Protein AF-A0A257A0W8-F1 (afdb_monomer)

Solvent-accessible surface area (backbone atoms only — not comparable to full-atom values): 3596 Å² total; per-residue (Å²): 120,68,58,48,56,40,34,33,74,74,67,66,33,46,33,46,37,57,19,51,50,50,42,53,50,51,48,57,73,73,42,64,39,93,7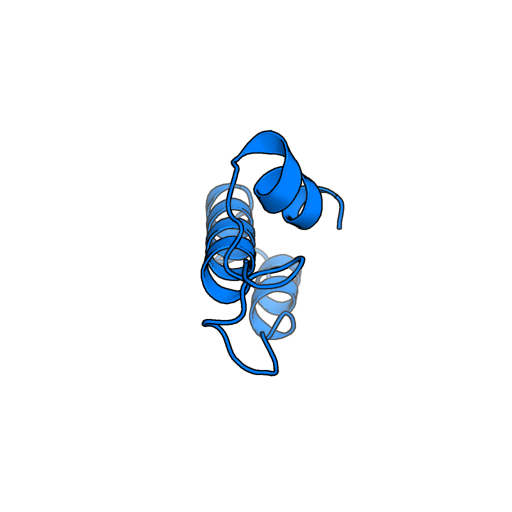9,36,68,65,57,33,48,55,62,71,69,65,68,91,83,80,68,50,81,41,48,64,94,60,83,136

Foldseek 3Di:
DVQLVCCVPVVVPQFQLVSLVVSLVVLVVVDVLVVDVVSVVVSVPSDDDDDRRDGHVDDD

Secondary structure (DSSP, 8-state):
-HHHHHHHHTS---BHHHHHHHHHHHHHHHS-TTT-HHHHHHHHH----S-TTPBTT---

Sequence (60 aa):
ESHFFQVYGEQGKEILGETWGQTVTDYVNTFPCNKDQIDRKTVEEWVLLGDPTLKIGGYE

Structure (mmCIF, N/CA/C/O backbone):
data_AF-A0A257A0W8-F1
#
_entry.id   AF-A0A257A0W8-F1
#
loop_
_atom_site.group_PDB
_atom_site.id
_atom_site.type_symbol
_atom_site.label_atom_id
_atom_site.label_alt_id
_atom_site.label_comp_id
_atom_site.label_asym_id
_atom_site.label_entity_id
_atom_site.label_seq_id
_atom_site.pdbx_PDB_ins_code
_atom_site.Cartn_x
_atom_site.Cartn_y
_atom_site.Cartn_z
_atom_site.occupancy
_atom_site.B_iso_or_equiv
_atom_site.auth_seq_id
_atom_site.auth_comp_id
_atom_site.auth_asym_id
_atom_site.auth_atom_id
_atom_site.pdbx_PDB_model_num
ATOM 1 N N . GLU A 1 1 ? 7.039 4.856 -0.633 1.00 54.88 1 GLU A N 1
ATOM 2 C CA . GLU A 1 1 ? 6.334 4.916 0.669 1.00 54.88 1 GLU A CA 1
ATOM 3 C C . GLU A 1 1 ? 5.139 5.870 0.707 1.00 54.88 1 GLU A C 1
ATOM 5 O O . GLU A 1 1 ? 4.150 5.507 1.326 1.00 54.88 1 GLU A O 1
ATOM 10 N N . SER A 1 2 ? 5.159 7.036 0.042 1.00 71.50 2 SER A N 1
ATOM 11 C CA . SER A 1 2 ? 4.046 8.010 0.089 1.00 71.50 2 SER A CA 1
ATOM 12 C C . SER A 1 2 ? 2.683 7.465 -0.361 1.00 71.50 2 SER A C 1
ATOM 14 O O . SER A 1 2 ? 1.662 7.912 0.151 1.00 71.50 2 SER A O 1
ATOM 16 N N . HIS A 1 3 ? 2.655 6.482 -1.268 1.00 92.56 3 HIS A N 1
ATOM 17 C CA . HIS A 1 3 ? 1.404 5.990 -1.854 1.00 92.56 3 HIS A CA 1
ATOM 18 C C . HIS A 1 3 ? 0.462 5.328 -0.838 1.00 92.56 3 HIS A C 1
ATOM 20 O O . HIS A 1 3 ? -0.737 5.558 -0.893 1.00 92.56 3 HIS A O 1
ATOM 26 N N . PHE A 1 4 ? 0.980 4.594 0.154 1.00 94.38 4 PHE A N 1
ATOM 27 C CA . PHE A 1 4 ? 0.131 3.987 1.193 1.00 94.38 4 PHE A CA 1
ATOM 28 C C . PHE A 1 4 ? -0.637 5.053 1.988 1.00 94.38 4 PHE A C 1
ATOM 30 O O . PHE A 1 4 ? -1.843 4.945 2.210 1.00 94.38 4 PHE A O 1
ATOM 37 N N . PHE A 1 5 ? 0.057 6.125 2.379 1.00 93.88 5 PHE A N 1
ATOM 38 C CA . PHE A 1 5 ? -0.556 7.246 3.090 1.00 93.88 5 PHE A CA 1
ATOM 39 C C . PHE A 1 5 ? -1.498 8.050 2.199 1.00 93.88 5 PHE A C 1
ATOM 41 O O . PHE A 1 5 ? -2.487 8.576 2.698 1.00 93.88 5 PHE A O 1
ATOM 48 N N . GLN A 1 6 ? -1.230 8.111 0.895 1.00 95.31 6 GLN A N 1
ATOM 49 C CA . GLN A 1 6 ? -2.143 8.708 -0.071 1.00 95.31 6 GLN A CA 1
ATOM 50 C C . GLN A 1 6 ? -3.442 7.896 -0.192 1.00 95.31 6 GLN A C 1
ATOM 52 O O . GLN A 1 6 ? -4.533 8.456 -0.142 1.00 95.31 6 GLN A O 1
A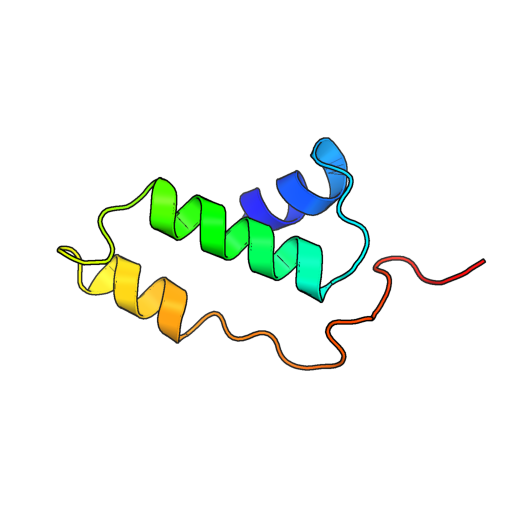TOM 57 N N . VAL A 1 7 ? -3.348 6.569 -0.289 1.00 96.38 7 VAL A N 1
ATOM 58 C CA . VAL A 1 7 ? -4.515 5.675 -0.317 1.00 96.38 7 VAL A CA 1
ATOM 59 C C . VAL A 1 7 ? -5.341 5.810 0.970 1.00 96.38 7 VAL A C 1
ATOM 61 O O . VAL A 1 7 ? -6.570 5.877 0.920 1.00 96.38 7 VAL A O 1
ATOM 64 N N . TYR A 1 8 ? -4.680 5.916 2.123 1.00 95.56 8 TYR A N 1
ATOM 65 C CA . TYR A 1 8 ? -5.354 6.153 3.400 1.00 95.56 8 TYR A CA 1
ATOM 66 C C . TYR A 1 8 ? -6.007 7.546 3.471 1.00 95.56 8 TYR A C 1
ATOM 68 O O . TYR A 1 8 ? -7.207 7.657 3.708 1.00 95.56 8 TYR A O 1
ATOM 76 N N . GLY A 1 9 ? -5.229 8.609 3.254 1.00 92.56 9 GLY A N 1
ATOM 77 C CA . GLY A 1 9 ? -5.633 9.988 3.538 1.00 92.56 9 GLY A CA 1
ATOM 78 C C . GLY A 1 9 ? -6.389 10.700 2.416 1.00 92.56 9 GLY A C 1
ATOM 79 O O . GLY A 1 9 ? -7.193 11.582 2.701 1.00 92.56 9 GLY A O 1
ATOM 80 N N . GLU A 1 10 ? -6.156 10.334 1.154 1.00 94.31 10 GLU A N 1
ATOM 81 C CA . GLU A 1 10 ? -6.799 10.967 -0.008 1.00 94.31 10 GLU A CA 1
ATOM 82 C C . GLU A 1 10 ? -7.846 10.060 -0.663 1.00 94.31 10 GLU A C 1
ATOM 84 O O . GLU A 1 10 ? -8.880 10.554 -1.108 1.00 94.31 10 GLU A O 1
ATOM 89 N N . GLN A 1 11 ? -7.620 8.740 -0.708 1.00 93.06 11 GLN A N 1
ATOM 90 C CA . GLN A 1 11 ? -8.584 7.790 -1.292 1.00 93.06 11 GLN A CA 1
ATOM 91 C C . GLN A 1 11 ? -9.588 7.224 -0.270 1.00 93.06 11 GLN A C 1
ATOM 93 O O . GLN A 1 11 ? -10.493 6.478 -0.649 1.00 93.06 11 GLN A O 1
ATOM 98 N N . GLY A 1 12 ? -9.447 7.575 1.014 1.00 92.75 12 GLY A N 1
ATOM 99 C CA . GLY A 1 12 ? -10.412 7.252 2.070 1.00 92.75 12 GLY A CA 1
ATOM 100 C C . GLY A 1 12 ? -10.476 5.770 2.447 1.00 92.75 12 GLY A C 1
ATOM 101 O O . GLY A 1 12 ? -11.509 5.299 2.922 1.00 92.75 12 GLY A O 1
ATOM 102 N N . LYS A 1 13 ? -9.406 5.003 2.207 1.00 95.62 13 LYS A N 1
ATOM 103 C CA . LYS A 1 13 ? -9.332 3.593 2.616 1.00 95.62 13 LYS A CA 1
ATOM 104 C C . LYS A 1 13 ? -8.889 3.505 4.068 1.00 95.62 13 LYS A C 1
ATOM 106 O O . LYS A 1 13 ? -7.704 3.641 4.353 1.00 95.62 13 LYS A O 1
ATOM 111 N N . GLU A 1 14 ? -9.835 3.261 4.967 1.00 95.44 14 GLU A N 1
ATOM 112 C CA . GLU A 1 14 ? -9.590 3.216 6.417 1.00 95.44 14 GLU A CA 1
ATOM 113 C C . GLU A 1 14 ? -9.284 1.806 6.947 1.00 95.44 14 GLU A C 1
ATOM 115 O O . GLU A 1 14 ? -8.773 1.665 8.056 1.00 95.44 14 GLU A O 1
ATOM 120 N N . ILE A 1 15 ? -9.591 0.756 6.181 1.00 97.44 15 ILE A N 1
ATOM 121 C CA . ILE A 1 15 ? -9.315 -0.634 6.565 1.00 97.44 15 ILE A CA 1
ATOM 122 C C . ILE A 1 15 ? -7.919 -1.030 6.090 1.00 97.44 15 ILE A C 1
ATOM 124 O O . ILE A 1 15 ? -7.631 -0.959 4.898 1.00 97.44 15 ILE A O 1
ATOM 128 N N . LEU A 1 16 ? -7.074 -1.510 7.006 1.00 96.81 16 LEU A N 1
ATOM 129 C CA . LEU A 1 16 ? -5.660 -1.811 6.765 1.00 96.81 16 LEU A CA 1
ATOM 130 C C . LEU A 1 16 ? -5.433 -2.711 5.545 1.00 96.81 16 LEU A C 1
ATOM 132 O O . LEU A 1 16 ? -4.578 -2.417 4.707 1.00 96.81 16 LEU A O 1
ATOM 136 N N . GLY A 1 17 ? -6.208 -3.790 5.431 1.00 97.31 17 GLY A N 1
ATOM 137 C CA . GLY A 1 17 ? -6.138 -4.711 4.302 1.00 97.31 17 GLY A CA 1
ATOM 138 C C . GLY A 1 17 ? -6.547 -4.067 2.980 1.00 97.31 17 GLY A C 1
ATOM 139 O O . GLY A 1 17 ? -5.917 -4.330 1.958 1.00 97.31 17 GLY A O 1
ATOM 140 N N . GLU A 1 18 ? -7.547 -3.184 2.993 1.00 97.56 18 GLU A N 1
ATOM 141 C CA . GLU A 1 18 ? -7.969 -2.452 1.796 1.00 97.56 18 GLU A CA 1
ATOM 142 C C . GLU A 1 18 ? 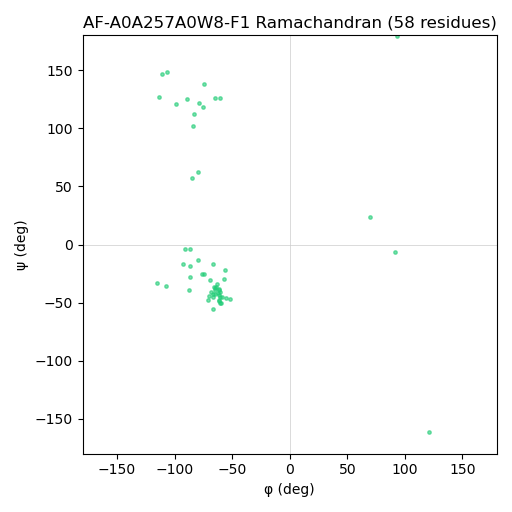-6.930 -1.411 1.374 1.00 97.56 18 GLU A C 1
ATOM 144 O O . GLU A 1 18 ? -6.595 -1.332 0.193 1.00 97.56 18 GLU A O 1
ATOM 149 N N . THR A 1 19 ? -6.383 -0.647 2.326 1.00 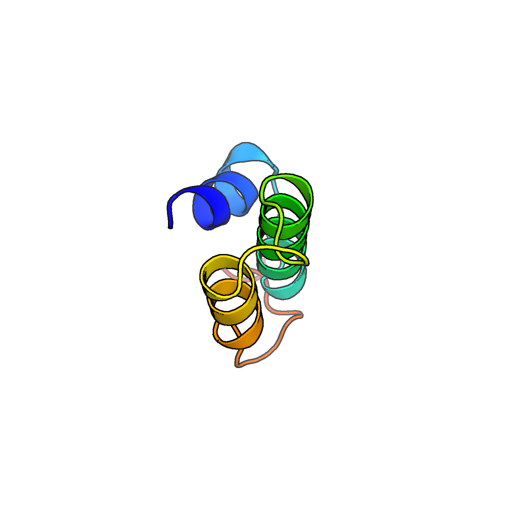97.44 19 THR A N 1
ATOM 150 C CA . THR A 1 19 ? -5.326 0.339 2.068 1.00 97.44 19 THR A CA 1
ATOM 151 C C . THR A 1 19 ? -4.098 -0.345 1.474 1.00 97.44 19 THR A C 1
ATOM 153 O O . THR A 1 19 ? -3.611 0.059 0.417 1.00 97.44 19 THR A O 1
ATOM 156 N N . TRP A 1 20 ? -3.618 -1.422 2.105 1.00 97.06 20 TRP A N 1
ATOM 157 C CA . TRP A 1 20 ? -2.481 -2.197 1.606 1.00 97.06 20 TRP A CA 1
ATOM 158 C C . TRP A 1 20 ? -2.770 -2.800 0.224 1.00 97.06 20 TRP A C 1
ATOM 160 O O . TRP A 1 20 ? -1.979 -2.617 -0.702 1.00 97.06 20 TRP A O 1
ATOM 170 N N . GLY A 1 21 ? -3.928 -3.447 0.052 1.00 96.88 21 GLY A N 1
ATOM 171 C CA . GLY A 1 21 ? -4.305 -4.104 -1.200 1.00 96.88 21 GLY A CA 1
ATOM 172 C C . GLY A 1 21 ? -4.418 -3.133 -2.376 1.00 96.88 21 GLY A C 1
ATOM 173 O O . GLY A 1 21 ? -3.916 -3.423 -3.465 1.00 96.88 21 GLY A O 1
ATOM 174 N N . GLN A 1 22 ? -5.008 -1.955 -2.155 1.00 97.69 22 GLN A N 1
ATOM 175 C CA . GLN A 1 22 ? -5.064 -0.898 -3.166 1.00 97.69 22 GLN A CA 1
ATOM 176 C C . GLN A 1 22 ? -3.659 -0.384 -3.500 1.00 97.69 22 GLN A C 1
ATOM 178 O O . GLN A 1 22 ? -3.318 -0.251 -4.672 1.00 97.69 22 GLN A O 1
ATOM 183 N N . THR A 1 23 ? -2.811 -0.184 -2.490 1.00 96.75 23 THR A N 1
ATOM 184 C CA . THR A 1 23 ? -1.440 0.303 -2.694 1.00 96.75 23 THR A CA 1
ATOM 185 C C . THR A 1 23 ? -0.604 -0.664 -3.543 1.00 96.75 23 THR A C 1
ATOM 187 O O . THR A 1 23 ? 0.099 -0.230 -4.457 1.00 96.75 23 THR A O 1
ATOM 190 N N . VAL A 1 24 ? -0.703 -1.975 -3.288 1.00 96.31 24 VAL A N 1
ATOM 191 C CA . VAL A 1 24 ? -0.032 -3.014 -4.094 1.00 96.31 24 VAL A CA 1
ATOM 192 C C . VAL A 1 24 ? -0.615 -3.082 -5.507 1.00 96.31 24 VAL A C 1
ATOM 194 O O . VAL A 1 24 ? 0.136 -3.158 -6.479 1.00 96.31 24 VAL A O 1
ATOM 197 N N . THR A 1 25 ? -1.942 -3.012 -5.635 1.00 96.50 25 THR A N 1
ATOM 198 C CA . THR A 1 25 ? -2.630 -3.015 -6.937 1.00 96.50 25 THR A CA 1
ATOM 199 C C . THR A 1 25 ? -2.168 -1.849 -7.808 1.00 96.50 25 THR A C 1
ATOM 201 O O . THR A 1 25 ? -1.834 -2.037 -8.978 1.00 96.50 25 THR A O 1
ATOM 204 N N . ASP A 1 26 ? -2.083 -0.653 -7.231 1.00 96.19 26 ASP A N 1
ATOM 205 C CA . ASP A 1 26 ? -1.628 0.544 -7.935 1.00 96.19 26 ASP A CA 1
ATOM 206 C C . ASP A 1 26 ? -0.162 0.428 -8.361 1.00 96.19 26 ASP A C 1
ATOM 208 O O . ASP A 1 26 ? 0.183 0.809 -9.483 1.00 96.19 26 ASP A O 1
ATOM 212 N N . TYR A 1 27 ? 0.695 -0.157 -7.516 1.00 95.75 27 TYR A N 1
ATOM 213 C CA . TYR A 1 27 ? 2.092 -0.420 -7.866 1.00 95.75 27 TYR A CA 1
ATOM 214 C C . TYR A 1 27 ? 2.196 -1.354 -9.081 1.00 95.75 27 TYR A C 1
ATOM 216 O O . TYR A 1 27 ? 2.860 -1.017 -10.061 1.00 95.75 27 TYR A O 1
ATOM 224 N N . VAL A 1 28 ? 1.486 -2.488 -9.057 1.00 95.56 28 VAL A N 1
ATOM 225 C CA . VAL A 1 28 ? 1.489 -3.479 -10.151 1.00 95.56 28 VAL A CA 1
ATOM 226 C C . VAL A 1 28 ? 0.928 -2.906 -11.455 1.00 95.56 28 VAL A C 1
ATOM 228 O O . VAL A 1 28 ? 1.393 -3.266 -12.535 1.00 95.56 28 VAL A O 1
ATOM 231 N N . ASN A 1 29 ? -0.050 -2.002 -11.377 1.00 96.00 29 ASN A N 1
ATOM 232 C CA . ASN A 1 29 ? -0.609 -1.337 -12.557 1.00 96.00 29 ASN A CA 1
ATOM 233 C C . ASN A 1 29 ? 0.300 -0.231 -13.115 1.00 96.00 29 ASN A C 1
ATOM 235 O O . ASN A 1 29 ? 0.213 0.090 -14.300 1.00 96.00 29 ASN A O 1
ATOM 239 N N . THR A 1 30 ? 1.160 0.354 -12.279 1.00 95.44 30 THR A N 1
ATOM 240 C CA . THR A 1 30 ? 2.064 1.447 -12.667 1.00 95.44 30 THR A CA 1
ATOM 241 C C . THR A 1 30 ? 3.386 0.926 -13.227 1.00 95.44 30 THR A C 1
ATOM 243 O O . THR A 1 30 ? 3.907 1.481 -14.197 1.00 95.44 30 THR A O 1
ATOM 246 N N . PHE A 1 31 ? 3.929 -0.144 -12.642 1.00 94.62 31 PHE A N 1
ATOM 247 C CA . PHE A 1 31 ? 5.257 -0.662 -12.963 1.00 94.62 31 PHE A CA 1
ATOM 248 C C . PHE A 1 31 ? 5.199 -2.018 -13.678 1.00 94.62 31 PHE A C 1
ATOM 250 O O . PHE A 1 31 ? 4.323 -2.841 -13.414 1.00 94.62 31 PHE A O 1
ATOM 257 N N . PRO A 1 32 ? 6.142 -2.313 -14.590 1.00 92.56 32 PRO A N 1
ATOM 258 C CA . PRO A 1 32 ? 6.142 -3.557 -15.347 1.00 92.5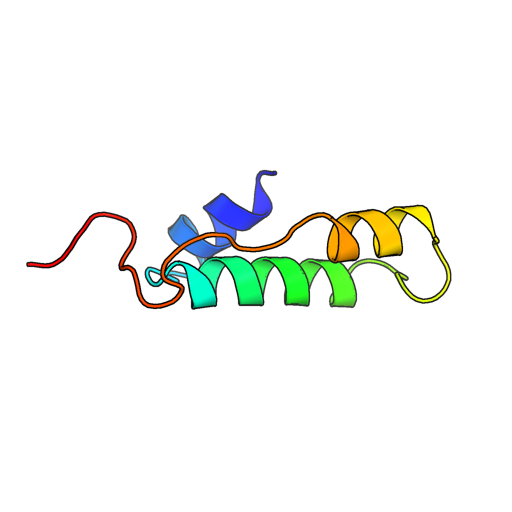6 32 PRO A CA 1
ATOM 259 C C . PRO A 1 32 ? 6.707 -4.733 -14.524 1.00 92.56 32 PRO A C 1
ATOM 261 O O . PRO A 1 32 ? 7.678 -5.363 -14.941 1.00 92.56 32 PRO A O 1
ATOM 264 N N . CYS A 1 33 ? 6.070 -5.109 -13.407 1.00 92.75 33 CYS A N 1
ATOM 265 C CA . CYS A 1 33 ? 6.531 -6.164 -12.479 1.00 92.75 33 CYS A CA 1
A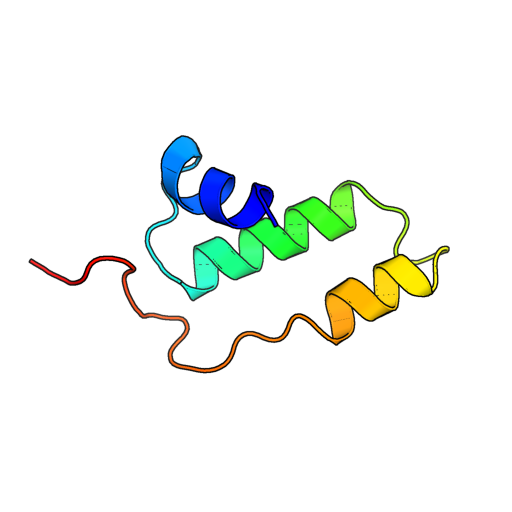TOM 266 C C . CYS A 1 33 ? 6.752 -7.546 -13.144 1.00 92.75 33 CYS A C 1
ATOM 268 O O . CYS A 1 33 ? 7.501 -8.399 -12.664 1.00 92.75 33 CYS A O 1
ATOM 270 N N . ASN A 1 34 ? 6.124 -7.800 -14.296 1.00 92.56 34 ASN A N 1
ATOM 271 C CA . ASN A 1 34 ? 6.342 -9.029 -15.071 1.00 92.56 34 ASN A CA 1
ATOM 272 C C . ASN A 1 34 ? 7.629 -9.015 -15.915 1.00 92.56 34 ASN A C 1
ATOM 274 O O . ASN A 1 34 ? 8.067 -10.067 -16.381 1.00 92.56 34 ASN A O 1
ATOM 278 N N . LYS A 1 35 ? 8.256 -7.852 -16.091 1.00 94.31 35 LYS A N 1
ATOM 279 C CA . LYS A 1 35 ? 9.492 -7.666 -16.865 1.00 94.31 35 LYS A CA 1
ATOM 280 C C . LYS A 1 35 ? 10.658 -7.221 -15.987 1.00 94.31 35 LYS A C 1
ATOM 282 O O . LYS A 1 35 ? 11.784 -7.625 -16.257 1.00 94.31 35 LYS A O 1
ATOM 287 N N . ASP A 1 36 ? 10.379 -6.445 -14.945 1.00 95.00 36 ASP A N 1
ATOM 288 C CA . ASP A 1 36 ? 11.370 -5.990 -13.978 1.00 95.00 36 ASP A CA 1
ATOM 289 C C . ASP A 1 36 ? 11.339 -6.864 -12.713 1.00 95.00 36 ASP A C 1
ATOM 291 O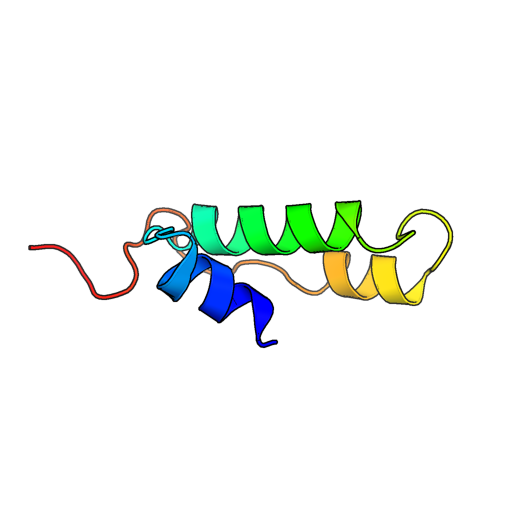 O . ASP A 1 36 ? 10.310 -7.007 -12.049 1.00 95.00 36 ASP A O 1
ATOM 295 N N . GLN A 1 37 ? 12.475 -7.493 -12.404 1.00 94.50 37 GLN A N 1
ATOM 296 C CA . GLN A 1 37 ? 12.614 -8.371 -11.239 1.00 94.50 37 GLN A CA 1
ATOM 297 C C . GLN A 1 37 ? 12.693 -7.590 -9.923 1.00 94.50 37 GLN A C 1
ATOM 299 O O . GLN A 1 37 ? 12.327 -8.135 -8.885 1.00 94.50 37 GLN A O 1
ATOM 304 N N . ILE A 1 38 ? 13.147 -6.335 -9.955 1.00 95.69 38 ILE A N 1
ATOM 305 C CA . ILE A 1 38 ? 13.216 -5.474 -8.772 1.00 95.69 38 ILE A CA 1
ATOM 306 C C . ILE A 1 38 ? 11.796 -5.089 -8.363 1.00 95.69 38 ILE A C 1
ATOM 308 O O . ILE A 1 38 ? 11.423 -5.291 -7.212 1.00 95.69 38 ILE A O 1
ATOM 312 N N . ASP A 1 39 ? 10.975 -4.645 -9.317 1.00 95.06 39 ASP A N 1
ATOM 313 C CA . ASP A 1 39 ? 9.569 -4.317 -9.055 1.00 95.06 39 ASP A CA 1
ATOM 314 C C . ASP A 1 39 ? 8.772 -5.528 -8.569 1.00 95.06 39 ASP A C 1
ATOM 316 O O . ASP A 1 39 ? 7.934 -5.408 -7.676 1.00 95.06 39 ASP A O 1
ATOM 320 N N . ARG A 1 40 ? 9.047 -6.713 -9.129 1.00 95.62 40 ARG A N 1
ATOM 321 C CA . ARG A 1 40 ? 8.447 -7.960 -8.643 1.00 95.62 40 ARG A CA 1
ATOM 322 C C . ARG A 1 40 ? 8.822 -8.238 -7.197 1.00 95.62 40 ARG A C 1
ATOM 324 O O . ARG A 1 40 ? 7.941 -8.516 -6.390 1.00 95.62 40 ARG A O 1
ATOM 331 N N . LYS A 1 41 ? 10.112 -8.129 -6.876 1.00 95.69 41 LYS A N 1
ATOM 332 C CA . LYS A 1 41 ? 10.620 -8.378 -5.530 1.00 95.69 41 LYS A CA 1
ATOM 333 C C . LYS A 1 41 ? 10.015 -7.406 -4.515 1.00 95.69 41 LYS A C 1
ATOM 335 O O . LYS A 1 41 ? 9.641 -7.835 -3.431 1.00 95.69 41 LYS A O 1
ATOM 340 N N . THR A 1 42 ? 9.839 -6.137 -4.885 1.00 94.19 42 THR A N 1
ATOM 341 C CA . THR A 1 42 ? 9.135 -5.151 -4.050 1.00 94.19 42 THR A CA 1
ATOM 342 C C . THR A 1 42 ? 7.730 -5.632 -3.676 1.00 94.19 42 THR A C 1
ATOM 344 O O . THR A 1 42 ? 7.358 -5.564 -2.510 1.00 94.19 42 THR A O 1
ATOM 347 N N . VAL A 1 43 ? 6.958 -6.157 -4.635 1.00 94.31 43 VAL A N 1
ATOM 348 C CA . VAL A 1 43 ? 5.604 -6.681 -4.375 1.00 94.31 43 VAL A CA 1
ATOM 349 C C . VAL A 1 43 ? 5.638 -7.960 -3.532 1.00 94.31 43 VAL A C 1
ATOM 351 O O . VAL A 1 43 ? 4.824 -8.113 -2.626 1.00 94.31 43 VAL A O 1
ATOM 354 N N . GLU A 1 44 ? 6.577 -8.868 -3.805 1.00 94.44 44 GLU A N 1
ATOM 355 C CA . GLU A 1 44 ? 6.723 -10.136 -3.075 1.00 94.44 44 GLU A CA 1
ATOM 356 C C . GLU A 1 44 ? 7.138 -9.937 -1.608 1.00 94.44 44 GLU A C 1
ATOM 358 O O . GLU A 1 44 ? 6.685 -10.677 -0.735 1.00 94.44 44 GLU A O 1
ATOM 363 N N . GLU A 1 45 ? 7.983 -8.944 -1.321 1.00 95.62 45 GLU A N 1
ATOM 364 C CA . GLU A 1 45 ? 8.480 -8.675 0.034 1.00 95.62 45 GLU A CA 1
ATOM 365 C C . GLU A 1 45 ? 7.551 -7.766 0.849 1.00 95.62 45 GLU A C 1
ATOM 367 O O . GLU A 1 45 ? 7.628 -7.757 2.081 1.00 95.62 45 GLU A O 1
ATOM 372 N N . TRP A 1 46 ? 6.637 -7.029 0.210 1.00 94.25 46 TRP A N 1
ATOM 373 C CA . TRP A 1 46 ? 5.746 -6.101 0.907 1.00 94.25 46 TRP A CA 1
ATOM 374 C C . TRP A 1 46 ? 4.491 -6.778 1.464 1.00 94.25 46 TRP A C 1
ATOM 376 O O . TRP A 1 46 ? 3.365 -6.407 1.148 1.00 94.25 46 TRP A O 1
ATOM 386 N N . VAL A 1 47 ? 4.688 -7.790 2.309 1.00 94.88 47 VAL A N 1
ATOM 387 C CA . VAL A 1 47 ? 3.613 -8.581 2.922 1.00 94.88 47 VAL A CA 1
ATOM 388 C C . VAL A 1 47 ? 2.891 -7.823 4.043 1.00 94.88 47 VAL A C 1
ATOM 390 O O . VAL A 1 47 ? 3.515 -7.187 4.893 1.00 94.88 47 VAL A O 1
ATOM 393 N N . LEU A 1 48 ? 1.560 -7.934 4.085 1.00 94.94 48 LEU A N 1
ATOM 394 C CA . LEU A 1 48 ? 0.761 -7.467 5.216 1.00 94.94 48 LEU A CA 1
ATOM 395 C C . LEU A 1 48 ? 0.826 -8.474 6.373 1.00 94.94 48 LEU A C 1
ATOM 397 O O . LEU A 1 48 ? 0.434 -9.630 6.222 1.00 94.94 48 LEU A O 1
ATOM 401 N N . LEU A 1 49 ? 1.279 -8.021 7.544 1.00 95.44 49 LEU A N 1
ATOM 402 C CA . LEU A 1 49 ? 1.300 -8.806 8.779 1.00 95.44 49 LEU A CA 1
ATOM 403 C C . LEU A 1 49 ? 0.323 -8.210 9.798 1.00 95.44 49 LEU A C 1
ATOM 405 O O . LEU A 1 49 ? 0.409 -7.026 10.116 1.00 95.44 49 LEU A O 1
ATOM 409 N N . GLY A 1 50 ? -0.574 -9.040 10.333 1.00 94.00 50 GLY A N 1
ATOM 410 C CA . GLY A 1 50 ? -1.595 -8.636 11.303 1.00 94.00 50 GLY A CA 1
ATOM 411 C C . GLY A 1 50 ? -3.014 -8.917 10.814 1.00 94.00 50 GLY A C 1
ATOM 412 O O . GLY A 1 50 ? -3.217 -9.730 9.915 1.00 94.00 50 GLY A O 1
ATOM 413 N N . ASP A 1 51 ? -3.991 -8.258 11.433 1.00 96.88 51 ASP A N 1
ATOM 414 C CA . ASP A 1 51 ? -5.3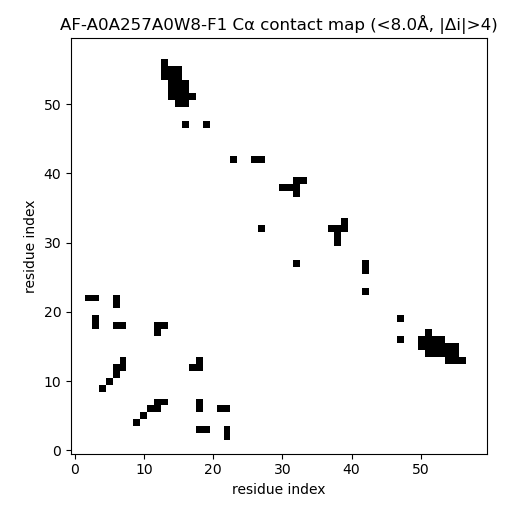99 -8.374 11.058 1.00 96.88 51 ASP A CA 1
ATOM 415 C C . ASP A 1 51 ? -5.714 -7.441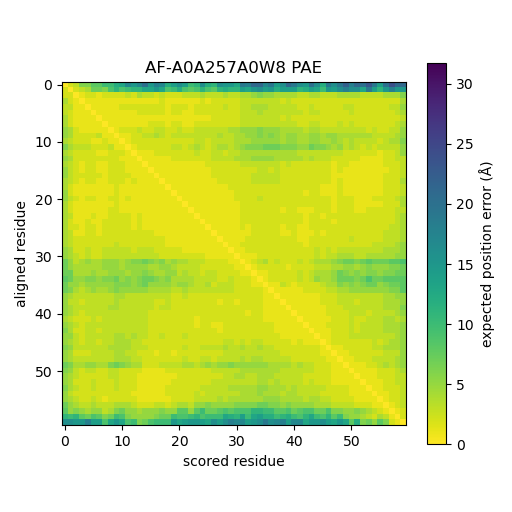 9.871 1.00 96.88 51 ASP A C 1
ATOM 417 O O . ASP A 1 51 ? -5.697 -6.217 10.039 1.00 96.88 51 ASP A O 1
ATOM 421 N N . PRO A 1 52 ? -6.018 -7.972 8.672 1.00 97.00 52 PRO A N 1
ATOM 422 C CA . PRO A 1 52 ? -6.353 -7.146 7.514 1.00 97.00 52 PRO A CA 1
ATOM 423 C C . PRO A 1 52 ? -7.675 -6.389 7.685 1.00 97.00 52 PRO A C 1
ATOM 425 O O . PRO A 1 52 ? -7.921 -5.435 6.953 1.00 97.00 52 PRO A O 1
ATOM 428 N N . THR A 1 53 ? -8.524 -6.789 8.633 1.00 96.12 53 THR A N 1
ATOM 429 C CA . THR A 1 53 ? -9.810 -6.134 8.903 1.00 96.12 53 THR A CA 1
ATOM 430 C C . THR A 1 53 ? -9.690 -4.954 9.867 1.00 96.12 53 THR A C 1
ATOM 432 O O . THR A 1 53 ? -10.671 -4.250 10.093 1.00 96.12 53 THR A O 1
ATOM 435 N N . LEU A 1 54 ? -8.492 -4.692 10.403 1.00 96.50 54 LEU A N 1
ATOM 436 C CA . LEU A 1 54 ? -8.250 -3.595 11.333 1.00 96.50 54 LEU A CA 1
ATOM 437 C C . LEU A 1 54 ? -8.565 -2.233 10.697 1.00 96.50 54 LEU A C 1
ATOM 439 O O . LEU A 1 54 ? -7.974 -1.862 9.681 1.00 96.50 54 LEU A O 1
ATOM 443 N N . LYS A 1 55 ? -9.418 -1.443 11.354 1.00 96.50 55 LYS A N 1
ATOM 444 C CA . LYS A 1 55 ? -9.596 -0.023 11.037 1.00 96.50 55 LYS A CA 1
ATOM 445 C C . LYS A 1 55 ? -8.414 0.808 11.553 1.00 96.50 55 LYS A C 1
ATOM 447 O O . LYS A 1 55 ? -8.159 0.878 12.758 1.00 96.50 55 LYS A O 1
ATOM 452 N N . ILE A 1 56 ? -7.697 1.455 10.637 1.00 93.50 56 ILE A N 1
ATOM 453 C CA . ILE A 1 56 ? -6.619 2.399 10.946 1.00 93.50 56 ILE A CA 1
ATOM 454 C C . ILE A 1 56 ? -7.242 3.604 11.666 1.00 93.50 56 ILE A C 1
ATOM 456 O O . ILE A 1 56 ? -8.193 4.203 11.175 1.00 93.50 56 ILE A O 1
ATOM 460 N N . GLY A 1 57 ? -6.727 3.941 12.850 1.00 90.62 57 GLY A N 1
ATOM 461 C CA . GLY A 1 57 ? -7.284 5.004 13.699 1.00 90.62 57 GLY A CA 1
ATOM 462 C C . GLY A 1 57 ? -8.327 4.539 14.725 1.00 90.62 57 GLY A C 1
ATOM 463 O O . GLY A 1 57 ? -8.679 5.323 15.601 1.00 90.62 57 GLY A O 1
ATOM 464 N N . GLY A 1 58 ? -8.743 3.267 14.693 1.00 90.19 58 GLY A N 1
ATOM 465 C CA . GLY A 1 58 ? -9.657 2.676 15.675 1.00 90.19 58 GLY A CA 1
ATOM 466 C C . GLY A 1 58 ? -11.136 2.730 15.282 1.00 90.19 58 GLY A C 1
ATOM 467 O O . GLY A 1 58 ? -11.503 3.208 14.210 1.00 90.19 58 GLY A O 1
ATOM 468 N N . TYR A 1 59 ? -11.977 2.187 16.161 1.00 85.31 59 TYR A N 1
ATOM 469 C CA . TYR A 1 59 ? -13.432 2.114 16.009 1.00 85.31 59 TYR A CA 1
ATOM 470 C C . TYR A 1 59 ? -14.100 3.119 16.958 1.00 85.31 59 TYR A C 1
ATOM 472 O O . TYR A 1 59 ? -13.553 3.389 18.028 1.00 85.31 59 TYR A O 1
ATOM 480 N N . GLU A 1 60 ? -15.251 3.663 16.558 1.00 79.00 60 GLU A N 1
ATOM 481 C CA . GLU A 1 60 ? -16.115 4.484 17.425 1.00 79.00 60 GLU A CA 1
ATOM 482 C C . GLU A 1 60 ? -16.914 3.628 18.415 1.00 79.00 60 GLU A C 1
ATOM 484 O O . GLU A 1 60 ? -17.328 2.507 18.030 1.00 79.00 60 GLU A O 1
#

Mean predicted aligned error: 3.18 Å

Radius of gyration: 12.52 Å; Cα contacts (8 Å, |Δi|>4): 48; chains: 1; bounding box: 29×21×34 Å

pLDDT: mean 93.62, std 6.53, range [54.88, 97.69]